Protein AF-A0A1J5ICM0-F1 (afdb_monomer)

Foldseek 3Di:
DVVQLVQQLVQVCLQCCVVDPPDDSDSVQWAKDDFPPPVVCVPDQPVPDWTWTWTHGPVAIKTKIWRDDPVDIHMHIDRPPPDQSVQKDKDKDFADDDPDDDPCPLVVVLLQVVLVVVCVVVVHHSVQWDWDAPPPPPGAIFIGGNNHGPQKHKDWDDDDRMTMMIIHHHD

pLDDT: mean 86.53, std 13.08, range [43.91, 96.75]

Secondary structure (DSSP, 8-state):
-HHHHHHHHHHHHHHHHHHSTT----GGG-EE---TTTTTTTSS--TT--EEEEEEETTEEEEEEEEE-SS-EEEEEES-TTSTTSS-EEEEEEPPP-SS--TTHHHHHHHHHHHHHHHHHHTS-GGGEEEEESSTTTSPEEEEETTEEEEEEEEEEEETTEEEEEEEE--

Solvent-accessible surface area (backbone atoms only — not comparable to full-atom values): 10057 Å² total; per-residue (Å²): 114,69,67,56,50,49,38,44,32,52,37,42,44,59,55,47,42,70,78,36,80,86,58,75,91,50,73,86,51,39,44,54,50,84,42,73,68,63,85,62,59,80,79,48,63,49,91,87,50,68,40,54,38,41,24,44,37,95,91,47,58,23,39,34,38,37,38,58,52,98,88,50,75,47,51,52,63,32,71,51,82,89,54,61,58,77,65,48,46,69,53,76,45,76,58,79,90,66,99,61,95,58,91,61,48,68,60,51,52,46,52,55,53,51,34,52,51,48,13,64,76,68,74,49,56,46,88,44,51,42,81,48,46,85,54,59,97,78,33,67,53,42,40,24,46,80,90,37,78,59,53,40,50,55,47,80,50,70,59,93,62,36,32,35,41,38,35,34,75,58,130

Nearest PDB structures (foldseek):
  2cg5-assembly1_A  TM=6.468E-01  e=1.382E-01  Homo sapiens
  2byd-assembly1_A  TM=6.191E-01  e=1.557E-01  Homo sapiens
  5wtq-assembly2_D  TM=4.162E-01  e=4.950E+00  Homo sapiens
  2gfg-assembly3_C  TM=2.088E-01  e=1.050E+00  Halalkalibacterium halodurans
  7shu-assembly1_B-2  TM=2.038E-01  e=9.892E-01  Homo sapiens

Mean predicted aligned error: 6.08 Å

Structure (mmCIF, N/CA/C/O backbone):
data_AF-A0A1J5ICM0-F1
#
_e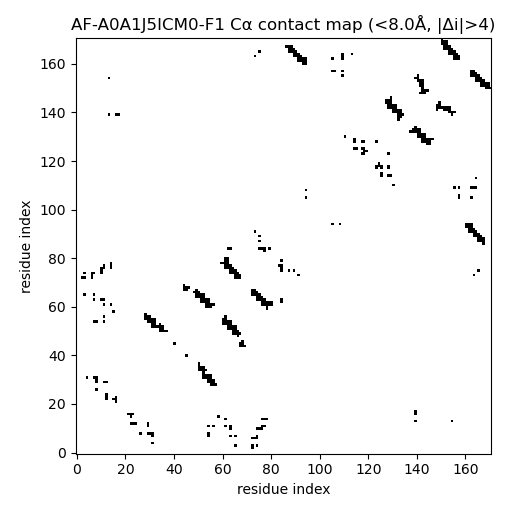ntry.id   AF-A0A1J5ICM0-F1
#
loop_
_atom_site.group_PDB
_atom_site.id
_atom_site.type_symbol
_atom_site.label_atom_id
_atom_site.label_alt_id
_atom_site.label_comp_id
_atom_site.label_asym_id
_atom_site.label_entity_id
_atom_site.label_seq_id
_atom_site.pdbx_PDB_ins_code
_atom_site.Cartn_x
_atom_site.Cartn_y
_atom_site.Cartn_z
_atom_site.occupancy
_atom_site.B_iso_or_equiv
_atom_site.auth_seq_id
_atom_site.auth_comp_id
_atom_site.auth_asym_id
_atom_site.auth_atom_id
_atom_site.pdbx_PDB_model_num
ATOM 1 N N . MET A 1 1 ? 14.063 -1.068 -14.778 1.00 68.38 1 MET A N 1
ATOM 2 C CA . MET A 1 1 ? 14.787 -1.945 -13.824 1.00 68.38 1 MET A CA 1
ATOM 3 C C . MET A 1 1 ? 14.906 -1.315 -12.435 1.00 68.38 1 MET A C 1
ATOM 5 O O . MET A 1 1 ? 14.391 -1.889 -11.488 1.00 68.38 1 MET A O 1
ATOM 9 N N . LEU A 1 2 ? 15.521 -0.132 -12.298 1.00 86.31 2 LEU A N 1
ATOM 10 C CA . LEU A 1 2 ? 15.701 0.546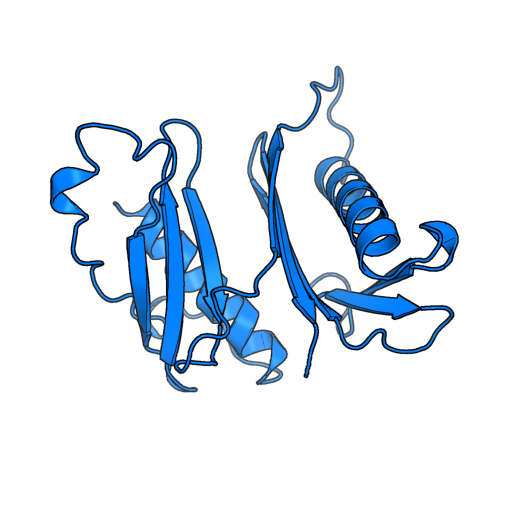 -11.001 1.00 86.31 2 LEU A CA 1
ATOM 11 C C . LEU A 1 2 ? 14.380 0.803 -10.251 1.00 86.31 2 LEU A C 1
ATOM 13 O O . LEU A 1 2 ? 14.267 0.461 -9.080 1.00 86.31 2 LEU A O 1
ATOM 17 N N . TRP A 1 3 ? 13.368 1.325 -10.947 1.00 88.38 3 TRP A N 1
ATOM 18 C CA . TRP A 1 3 ? 12.065 1.659 -10.363 1.00 88.38 3 TRP A CA 1
ATOM 19 C C . TRP A 1 3 ? 11.305 0.462 -9.783 1.00 88.38 3 TRP A C 1
ATOM 21 O O . TRP A 1 3 ? 10.643 0.597 -8.763 1.00 88.38 3 TRP A O 1
ATOM 31 N N . ALA A 1 4 ? 11.448 -0.729 -10.370 1.00 89.31 4 ALA A N 1
ATOM 32 C CA . ALA A 1 4 ? 10.819 -1.929 -9.823 1.00 89.31 4 ALA A CA 1
ATOM 33 C C . ALA A 1 4 ? 11.520 -2.387 -8.537 1.00 89.31 4 ALA A C 1
ATOM 35 O O . ALA A 1 4 ? 10.865 -2.697 -7.549 1.00 89.31 4 ALA A O 1
ATOM 36 N N . LEU A 1 5 ? 12.856 -2.340 -8.495 1.00 92.38 5 LEU A N 1
ATOM 37 C CA . LEU A 1 5 ? 13.594 -2.595 -7.254 1.00 92.38 5 LEU A CA 1
ATOM 38 C C . LEU A 1 5 ? 13.226 -1.576 -6.169 1.00 92.38 5 LEU A C 1
ATOM 40 O O . LEU A 1 5 ? 13.093 -1.949 -5.008 1.00 92.38 5 LEU A O 1
ATOM 44 N N . TRP A 1 6 ? 13.039 -0.308 -6.537 1.00 94.50 6 TRP A N 1
ATOM 45 C CA . TRP A 1 6 ? 12.581 0.722 -5.608 1.00 94.50 6 TRP A CA 1
ATOM 46 C C . TRP A 1 6 ? 11.177 0.425 -5.069 1.00 94.50 6 TRP A C 1
ATOM 48 O O . TRP A 1 6 ? 10.999 0.359 -3.854 1.00 94.50 6 TRP A O 1
ATOM 58 N N . ALA A 1 7 ? 10.219 0.123 -5.950 1.00 94.69 7 ALA A N 1
ATOM 59 C CA . ALA A 1 7 ? 8.862 -0.252 -5.561 1.00 94.69 7 ALA A CA 1
ATOM 60 C C . ALA A 1 7 ? 8.854 -1.464 -4.612 1.00 94.69 7 ALA A C 1
ATOM 62 O O . ALA A 1 7 ? 8.196 -1.432 -3.578 1.00 94.69 7 ALA A O 1
ATOM 63 N N . GLY A 1 8 ? 9.660 -2.496 -4.889 1.00 95.75 8 GLY A N 1
ATOM 64 C CA . GLY A 1 8 ? 9.778 -3.671 -4.017 1.00 95.75 8 GLY A CA 1
ATOM 65 C C . GLY A 1 8 ? 10.331 -3.350 -2.622 1.00 95.75 8 GLY A C 1
ATOM 66 O O . GLY A 1 8 ? 9.881 -3.933 -1.630 1.00 95.75 8 GLY A O 1
ATOM 67 N N . LYS A 1 9 ? 11.273 -2.400 -2.522 1.00 96.62 9 LYS A N 1
ATOM 68 C CA . LYS A 1 9 ? 11.799 -1.906 -1.237 1.00 96.62 9 LYS A CA 1
ATOM 69 C C . LYS A 1 9 ? 10.739 -1.131 -0.463 1.00 96.62 9 LYS A C 1
ATOM 71 O O . LYS A 1 9 ? 10.558 -1.388 0.723 1.00 96.62 9 LYS A O 1
ATOM 76 N N . GLU A 1 10 ? 10.043 -0.202 -1.115 1.00 95.81 10 GLU A N 1
ATOM 77 C CA . GLU A 1 10 ? 9.000 0.604 -0.472 1.00 95.81 10 GLU A CA 1
ATOM 78 C C . GLU A 1 10 ? 7.816 -0.245 -0.006 1.00 95.81 10 GLU A C 1
ATOM 80 O O . GLU A 1 10 ? 7.324 -0.051 1.107 1.00 95.81 10 GLU A O 1
ATOM 85 N N . THR A 1 11 ? 7.383 -1.214 -0.816 1.00 96.25 11 THR A N 1
ATOM 86 C CA . THR A 1 11 ? 6.332 -2.167 -0.442 1.00 96.25 11 THR A CA 1
ATOM 87 C C . THR A 1 11 ? 6.732 -2.942 0.809 1.00 96.25 11 THR A C 1
ATOM 89 O O . THR A 1 11 ? 5.968 -2.980 1.773 1.00 96.25 11 THR A O 1
ATOM 92 N N . ALA A 1 12 ? 7.946 -3.502 0.837 1.00 96.31 12 ALA A N 1
ATOM 93 C CA . ALA A 1 12 ? 8.438 -4.226 2.003 1.00 96.31 12 ALA A CA 1
ATOM 94 C C . ALA A 1 12 ? 8.555 -3.325 3.238 1.00 96.31 12 ALA A C 1
ATOM 96 O O . ALA A 1 12 ? 8.116 -3.711 4.315 1.00 96.31 12 ALA A O 1
ATOM 97 N N . TYR A 1 13 ? 9.065 -2.104 3.084 1.00 95.50 13 TYR A N 1
ATOM 98 C CA . TYR A 1 13 ? 9.132 -1.135 4.173 1.00 95.50 13 TYR A CA 1
ATOM 99 C C . TYR A 1 13 ? 7.762 -0.816 4.768 1.00 95.50 13 TYR A C 1
ATOM 101 O O . TYR A 1 13 ? 7.606 -0.863 5.984 1.00 95.50 13 TYR A O 1
ATOM 109 N N . LYS A 1 14 ? 6.757 -0.528 3.933 1.00 93.19 14 LYS A N 1
ATOM 110 C CA . LYS A 1 14 ? 5.398 -0.221 4.404 1.00 93.19 14 LYS A CA 1
ATOM 111 C C . LYS A 1 14 ? 4.790 -1.372 5.199 1.00 93.19 14 LYS A C 1
ATOM 113 O O . LYS A 1 14 ? 4.093 -1.121 6.176 1.00 93.19 14 LYS A O 1
ATOM 118 N N . ILE A 1 15 ? 5.062 -2.609 4.793 1.00 93.94 15 ILE A N 1
ATOM 119 C CA . ILE A 1 15 ? 4.602 -3.811 5.494 1.00 93.94 15 ILE A CA 1
ATOM 120 C C . ILE A 1 15 ? 5.340 -3.964 6.828 1.00 93.94 15 ILE A C 1
ATOM 122 O O . ILE A 1 15 ? 4.702 -4.020 7.875 1.00 93.94 15 ILE A O 1
ATOM 126 N N . ILE A 1 16 ? 6.676 -3.919 6.819 1.00 93.88 16 ILE A N 1
ATOM 127 C CA . ILE A 1 16 ? 7.485 -4.033 8.039 1.00 93.88 16 ILE A CA 1
ATOM 128 C C . ILE A 1 16 ? 7.157 -2.920 9.039 1.00 93.88 16 ILE A C 1
ATOM 130 O O . ILE A 1 16 ? 7.019 -3.198 10.225 1.00 93.88 16 ILE A O 1
ATOM 134 N N . ARG A 1 17 ? 6.980 -1.670 8.594 1.00 90.44 17 ARG A N 1
ATOM 135 C CA . ARG A 1 17 ? 6.709 -0.525 9.480 1.00 90.44 17 ARG A CA 1
ATOM 136 C C . ARG A 1 17 ? 5.373 -0.629 10.219 1.00 90.44 17 ARG A C 1
ATOM 138 O O . ARG A 1 17 ? 5.219 0.008 11.260 1.00 90.44 17 ARG A O 1
ATOM 145 N N . LYS A 1 18 ? 4.422 -1.408 9.693 1.00 89.12 18 LYS A N 1
ATOM 146 C CA . LYS A 1 18 ? 3.149 -1.708 10.364 1.00 89.12 18 LYS A CA 1
ATOM 147 C C . LYS A 1 18 ? 3.294 -2.778 11.438 1.00 89.12 18 LYS A C 1
ATOM 149 O O . LYS A 1 18 ? 2.635 -2.679 12.465 1.00 89.12 18 LYS A O 1
ATOM 154 N N . SER A 1 19 ? 4.147 -3.776 11.213 1.00 86.31 19 SER A N 1
ATOM 155 C CA . SER A 1 19 ? 4.387 -4.863 12.170 1.00 86.31 19 SER A CA 1
ATOM 156 C C . SER A 1 19 ? 5.412 -4.491 13.243 1.00 86.31 19 SER A C 1
ATOM 158 O O . SER A 1 19 ? 5.310 -4.944 14.378 1.00 86.31 19 SER A O 1
ATOM 160 N N . ILE A 1 20 ? 6.398 -3.667 12.890 1.00 88.19 20 ILE A N 1
ATOM 161 C CA . ILE A 1 20 ? 7.528 -3.282 13.734 1.00 88.19 20 ILE A CA 1
ATOM 162 C C . ILE A 1 20 ? 7.566 -1.756 13.836 1.00 88.19 20 ILE A C 1
ATOM 164 O O . ILE A 1 20 ? 8.016 -1.049 12.925 1.00 88.19 20 ILE A O 1
ATOM 168 N N . ALA A 1 21 ? 7.094 -1.239 14.971 1.00 83.88 21 ALA A N 1
ATOM 169 C CA . ALA A 1 21 ? 7.172 0.183 15.273 1.00 83.88 21 ALA A CA 1
ATOM 170 C C . ALA A 1 21 ? 8.637 0.661 15.242 1.00 83.88 21 ALA A C 1
ATOM 172 O O . ALA A 1 21 ? 9.539 -0.005 15.746 1.00 83.88 21 ALA A O 1
ATOM 173 N N . GLY A 1 22 ? 8.882 1.812 14.617 1.00 85.00 22 GLY A N 1
ATOM 174 C CA . GLY A 1 22 ? 10.214 2.409 14.501 1.00 85.00 22 GLY A CA 1
ATOM 175 C C . GLY A 1 22 ? 11.148 1.774 13.464 1.00 85.00 22 GLY A C 1
ATOM 176 O O . GLY A 1 22 ? 12.278 2.242 13.337 1.00 85.00 22 GLY A O 1
ATOM 177 N N . ALA A 1 23 ? 10.720 0.761 12.698 1.00 89.06 23 ALA A N 1
ATOM 178 C CA . ALA A 1 23 ? 11.560 0.197 11.640 1.00 89.06 23 ALA A CA 1
ATOM 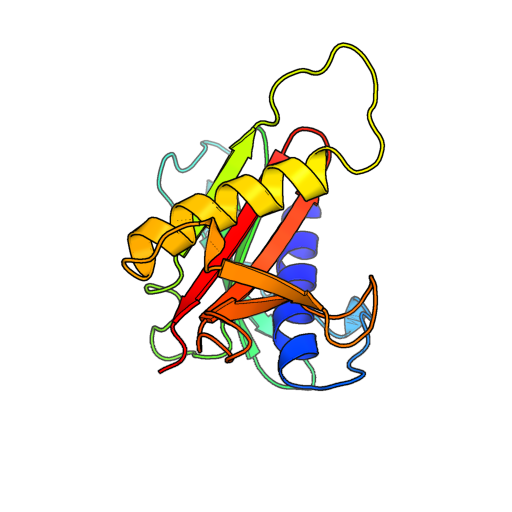179 C C . ALA A 1 23 ? 11.988 1.290 10.634 1.00 89.06 23 ALA A C 1
ATOM 181 O O . ALA A 1 23 ? 11.124 1.990 10.095 1.00 89.06 23 ALA A O 1
ATOM 182 N N . PRO A 1 24 ? 13.294 1.476 10.364 1.00 90.19 24 PRO A N 1
ATOM 183 C CA . PRO A 1 24 ? 13.756 2.537 9.481 1.00 90.19 24 PRO A CA 1
ATOM 184 C C . PRO A 1 24 ? 13.669 2.135 8.004 1.00 90.19 24 PRO A C 1
ATOM 186 O O . PRO A 1 24 ? 13.821 0.964 7.632 1.00 90.19 24 PRO A O 1
ATOM 189 N N . PHE A 1 25 ? 13.524 3.134 7.133 1.00 89.62 25 PHE A N 1
ATOM 190 C CA . PHE A 1 25 ? 13.733 2.955 5.699 1.00 89.62 25 PHE A CA 1
ATOM 191 C C . PHE A 1 25 ? 15.205 3.178 5.337 1.00 89.62 25 PHE A C 1
ATOM 193 O O . PHE A 1 25 ? 15.610 4.267 4.940 1.00 89.62 25 PHE A O 1
ATOM 200 N N . ILE A 1 26 ? 16.023 2.134 5.481 1.00 95.00 26 ILE A N 1
ATOM 201 C CA . ILE A 1 26 ? 17.409 2.113 4.992 1.00 95.00 26 ILE A CA 1
ATOM 202 C C . ILE A 1 26 ? 17.435 1.200 3.763 1.00 95.00 26 ILE A C 1
ATOM 204 O O . ILE A 1 26 ? 17.370 -0.017 3.936 1.00 95.00 26 ILE A O 1
ATOM 208 N N . PRO A 1 27 ? 17.541 1.724 2.525 1.00 92.62 27 PRO A N 1
ATOM 209 C CA . PRO A 1 27 ? 17.373 0.926 1.308 1.00 92.62 27 PRO A CA 1
ATOM 210 C C . PRO A 1 27 ? 18.238 -0.338 1.240 1.00 92.62 27 PRO A C 1
ATOM 212 O O . PRO A 1 27 ? 17.815 -1.330 0.651 1.00 92.62 27 PRO A O 1
ATOM 215 N N . LEU A 1 28 ? 19.433 -0.331 1.837 1.00 94.06 28 LEU A N 1
ATOM 216 C CA . LEU A 1 28 ? 20.335 -1.490 1.879 1.00 94.06 28 LEU A CA 1
ATOM 217 C C . LEU A 1 28 ? 19.795 -2.669 2.706 1.00 94.06 28 LEU A C 1
ATOM 219 O O . LEU A 1 28 ? 20.183 -3.808 2.447 1.00 94.06 28 LEU A O 1
ATOM 223 N N . LEU A 1 29 ? 18.889 -2.416 3.655 1.00 96.12 29 LEU A N 1
ATOM 224 C CA . LEU A 1 29 ? 18.243 -3.452 4.464 1.00 96.12 29 LEU A CA 1
ATOM 225 C C . LEU A 1 29 ? 17.126 -4.186 3.714 1.00 96.12 29 LEU A C 1
ATOM 227 O O . LEU A 1 29 ? 16.737 -5.266 4.131 1.00 96.12 29 LEU A O 1
ATOM 231 N N . TYR A 1 30 ? 16.630 -3.636 2.606 1.00 96.56 30 TYR A N 1
ATOM 232 C CA . TYR A 1 30 ? 15.534 -4.213 1.826 1.00 96.56 30 TYR A CA 1
ATOM 233 C C . TYR A 1 30 ? 16.098 -4.787 0.525 1.00 96.56 30 TYR A C 1
ATOM 235 O O . TYR A 1 30 ? 16.253 -4.080 -0.477 1.00 96.56 30 TYR A O 1
ATOM 243 N N . LYS A 1 31 ? 16.485 -6.063 0.533 1.00 96.44 31 LYS A N 1
ATOM 244 C CA . LYS A 1 31 ? 17.108 -6.722 -0.623 1.00 96.44 31 LYS A CA 1
ATOM 245 C C . LYS A 1 31 ? 16.035 -7.405 -1.459 1.00 96.44 31 LYS A C 1
ATOM 247 O O . LYS A 1 31 ? 15.536 -8.460 -1.100 1.00 96.44 31 LYS A O 1
ATOM 252 N N . VAL A 1 32 ? 15.677 -6.783 -2.576 1.00 94.50 32 VAL A N 1
ATOM 253 C CA . VAL A 1 32 ? 14.712 -7.342 -3.528 1.00 94.50 32 VAL A CA 1
ATOM 254 C C . VAL A 1 32 ? 15.427 -8.397 -4.367 1.00 94.50 32 VAL A C 1
ATOM 256 O O . VAL A 1 32 ? 16.398 -8.074 -5.061 1.00 94.50 32 VAL A O 1
ATOM 259 N N . SER A 1 33 ? 14.977 -9.649 -4.293 1.00 88.19 33 SER A N 1
ATOM 260 C CA . SER A 1 33 ? 15.442 -10.704 -5.187 1.00 88.19 33 SER A CA 1
ATOM 261 C C . SER A 1 33 ? 15.108 -10.315 -6.622 1.00 88.19 33 SER A C 1
ATOM 263 O O . SER A 1 33 ? 14.070 -9.708 -6.881 1.00 88.19 33 SER A O 1
ATOM 265 N N . ARG A 1 34 ? 16.002 -10.614 -7.570 1.00 71.56 34 ARG A N 1
ATOM 266 C CA . ARG A 1 34 ? 15.695 -10.406 -8.988 1.00 71.56 34 ARG A CA 1
ATOM 267 C C . ARG A 1 34 ? 14.530 -11.331 -9.353 1.00 71.56 34 ARG A C 1
ATOM 269 O O . ARG A 1 34 ? 14.728 -12.541 -9.304 1.00 71.56 34 ARG A O 1
ATOM 276 N N . PRO A 1 35 ? 13.358 -10.793 -9.716 1.00 64.06 35 PRO A N 1
ATOM 277 C CA . PRO A 1 35 ? 12.222 -11.602 -10.117 1.00 64.06 35 PRO A CA 1
ATOM 278 C C . PRO A 1 35 ? 12.564 -12.446 -11.343 1.00 64.06 35 PRO A C 1
ATOM 280 O O . PRO A 1 35 ? 13.087 -11.937 -12.342 1.00 64.06 35 PRO A O 1
ATOM 283 N N . GLU A 1 36 ? 12.275 -13.740 -11.268 1.00 59.53 36 GLU A N 1
ATOM 284 C CA . GLU A 1 36 ? 12.313 -14.624 -12.430 1.00 59.53 36 GLU A CA 1
ATOM 285 C C . GLU A 1 36 ? 11.274 -14.132 -13.463 1.00 59.53 36 GLU A C 1
ATOM 287 O O . GLU A 1 36 ? 10.201 -13.658 -13.096 1.00 59.53 36 GLU A O 1
ATOM 292 N N . GLY A 1 37 ? 11.616 -14.140 -14.758 1.00 58.81 37 GLY A N 1
ATOM 293 C CA . GLY A 1 37 ? 10.758 -13.605 -15.836 1.00 58.81 37 GLY A CA 1
ATOM 294 C C . GLY A 1 37 ? 11.004 -12.136 -16.236 1.00 58.81 37 GLY A C 1
ATOM 295 O O . GLY A 1 37 ? 10.525 -11.687 -17.276 1.00 58.81 37 GLY A O 1
ATOM 296 N N . TRP A 1 38 ? 11.836 -11.376 -15.508 1.00 60.50 38 TRP A N 1
ATOM 297 C CA . TRP A 1 38 ? 12.161 -9.977 -15.865 1.00 60.50 38 TRP A CA 1
ATOM 298 C C . TRP A 1 38 ? 12.878 -9.781 -17.210 1.00 60.50 38 TRP A C 1
ATOM 300 O O . TRP A 1 38 ? 12.853 -8.673 -17.745 1.00 60.50 38 TRP A O 1
ATOM 310 N N . LYS A 1 39 ? 13.516 -10.820 -17.770 1.00 53.03 39 LYS A N 1
ATOM 311 C CA . LYS A 1 39 ? 14.161 -10.738 -19.095 1.00 53.03 39 LYS A CA 1
ATOM 312 C C . LYS A 1 39 ? 13.148 -10.646 -20.246 1.00 53.03 39 LYS A C 1
ATOM 314 O O . LYS A 1 39 ? 13.498 -10.122 -21.299 1.00 53.03 39 LYS A O 1
ATOM 319 N N . GLU A 1 40 ? 11.914 -11.103 -20.041 1.00 50.69 40 GLU A N 1
ATOM 320 C CA . GLU A 1 40 ? 10.869 -11.152 -21.075 1.00 50.69 40 GLU A CA 1
ATOM 321 C C . GLU A 1 40 ? 9.955 -9.915 -21.045 1.00 50.69 40 GLU A C 1
ATOM 323 O O . GLU A 1 40 ? 9.498 -9.449 -22.088 1.00 50.69 40 GLU A O 1
ATOM 328 N N . ALA A 1 41 ? 9.798 -9.286 -19.873 1.00 50.81 41 ALA A N 1
ATOM 329 C CA . ALA A 1 41 ? 8.994 -8.072 -19.671 1.00 50.81 41 ALA A CA 1
ATOM 330 C C . ALA A 1 41 ? 9.526 -6.817 -20.400 1.00 50.81 41 ALA A C 1
ATOM 332 O O . ALA A 1 41 ? 8.864 -5.783 -20.429 1.00 50.81 41 ALA A O 1
ATOM 333 N N . GLY A 1 42 ? 10.719 -6.885 -21.003 1.00 44.88 42 GLY A N 1
ATOM 334 C CA . GLY A 1 42 ? 11.281 -5.807 -21.820 1.00 44.88 42 GLY A CA 1
ATOM 335 C C . GLY A 1 42 ? 10.661 -5.666 -23.215 1.00 44.88 42 GLY A C 1
ATOM 336 O O . GLY A 1 42 ? 11.090 -4.783 -23.953 1.00 44.88 42 GLY A O 1
ATOM 337 N N . ARG A 1 43 ? 9.713 -6.534 -23.612 1.00 45.03 43 ARG A N 1
ATOM 338 C CA . ARG A 1 43 ? 9.152 -6.539 -24.979 1.00 45.03 43 ARG A CA 1
ATOM 339 C C . ARG A 1 43 ? 7.628 -6.473 -25.083 1.00 45.03 43 ARG A C 1
ATOM 341 O O . ARG A 1 43 ? 7.134 -6.254 -26.180 1.00 45.03 43 ARG A O 1
ATOM 348 N N . SER A 1 44 ? 6.889 -6.603 -23.986 1.00 43.91 44 SER A N 1
ATOM 349 C CA . SER A 1 44 ? 5.440 -6.383 -23.970 1.00 43.91 44 SER A CA 1
ATOM 350 C C . SER A 1 44 ? 4.987 -6.119 -22.537 1.00 43.91 44 SER A C 1
ATOM 352 O O . SER A 1 44 ? 5.460 -6.821 -21.637 1.00 43.91 44 SER A O 1
ATOM 354 N N . PRO A 1 45 ? 4.062 -5.171 -22.292 1.00 47.53 45 PRO A N 1
ATOM 355 C CA . PRO A 1 45 ? 3.268 -5.201 -21.075 1.00 47.53 45 PRO A CA 1
ATOM 356 C C . PRO A 1 45 ? 2.645 -6.594 -21.001 1.00 47.53 45 PRO A C 1
ATOM 358 O O . PRO A 1 45 ? 2.032 -7.056 -21.967 1.00 47.53 45 PRO A O 1
ATOM 361 N N . LEU A 1 46 ? 2.838 -7.302 -19.893 1.00 52.66 46 LEU A N 1
ATOM 362 C CA . LEU A 1 46 ? 1.966 -8.426 -19.605 1.00 52.66 46 LEU A CA 1
ATOM 363 C C . LEU A 1 46 ? 0.613 -7.790 -19.291 1.00 52.66 46 LEU A C 1
ATOM 365 O O . LEU A 1 46 ? 0.402 -7.362 -18.161 1.00 52.66 46 LEU A O 1
ATOM 369 N N . GLU A 1 47 ? -0.269 -7.671 -20.286 1.00 45.91 47 GLU A N 1
ATOM 370 C CA . GLU A 1 47 ? -1.544 -6.948 -20.156 1.00 45.91 47 GLU A CA 1
ATOM 371 C C . GLU A 1 47 ? -2.409 -7.446 -18.986 1.00 45.91 47 GLU A C 1
ATOM 373 O O . GLU A 1 47 ? -3.281 -6.712 -18.547 1.00 45.91 47 GLU A O 1
ATOM 378 N N . ASN A 1 48 ? -2.117 -8.623 -18.410 1.00 52.41 48 ASN A N 1
ATOM 379 C CA . ASN A 1 48 ? -2.688 -9.105 -17.145 1.00 52.41 48 ASN A CA 1
ATOM 380 C C . ASN A 1 48 ? -1.707 -9.918 -16.266 1.00 52.41 48 ASN A C 1
ATOM 382 O O . ASN A 1 48 ? -2.129 -10.643 -15.364 1.00 52.41 48 ASN A O 1
ATOM 386 N N . GLY A 1 49 ? -0.398 -9.861 -16.529 1.00 70.25 49 GLY A N 1
ATOM 387 C CA . GLY A 1 49 ? 0.587 -10.682 -15.813 1.00 70.25 49 GLY A CA 1
ATOM 388 C C . GLY A 1 49 ? 1.302 -9.908 -14.713 1.00 70.25 49 GLY A C 1
ATOM 389 O O . GLY A 1 49 ? 1.648 -8.739 -14.868 1.00 70.25 49 GLY A O 1
ATOM 390 N N . HIS A 1 50 ? 1.544 -10.582 -13.594 1.00 84.75 50 HIS A N 1
ATOM 391 C CA . HIS A 1 50 ? 2.357 -10.063 -12.504 1.00 84.75 50 HIS A CA 1
ATOM 392 C C . HIS A 1 50 ? 3.682 -10.812 -12.439 1.00 84.75 50 HIS A C 1
ATOM 394 O O . HIS A 1 50 ? 3.769 -11.975 -12.826 1.00 84.75 50 HIS A O 1
ATOM 400 N N . ILE A 1 51 ? 4.705 -10.160 -11.897 1.00 88.00 51 ILE A N 1
ATOM 401 C CA . ILE A 1 51 ? 6.021 -10.771 -11.723 1.00 88.00 51 ILE A CA 1
ATOM 402 C C . ILE A 1 51 ? 6.236 -11.010 -10.227 1.00 88.00 51 ILE A C 1
ATOM 404 O O . ILE A 1 51 ? 6.294 -10.034 -9.469 1.00 88.00 51 ILE A O 1
ATOM 408 N N . PRO A 1 52 ? 6.287 -12.273 -9.767 1.00 89.06 52 PRO A N 1
ATOM 409 C CA . PRO A 1 52 ? 6.469 -12.582 -8.357 1.00 89.06 52 PRO A CA 1
ATOM 410 C C . PRO A 1 52 ? 7.905 -12.287 -7.920 1.00 89.06 52 PRO A C 1
ATOM 412 O O . PRO A 1 52 ? 8.852 -12.428 -8.689 1.00 89.06 52 PRO A O 1
ATOM 415 N N . GLY A 1 53 ? 8.082 -11.911 -6.661 1.00 90.75 53 GLY A N 1
ATOM 416 C CA . GLY A 1 53 ? 9.399 -11.687 -6.079 1.00 90.75 53 GLY A CA 1
ATOM 417 C C . GLY A 1 53 ? 9.385 -11.812 -4.565 1.00 90.75 53 GLY A C 1
ATOM 418 O O . GLY A 1 53 ? 8.343 -12.037 -3.943 1.00 90.75 53 GLY A O 1
ATOM 419 N N . ILE A 1 54 ? 10.561 -11.644 -3.969 1.00 93.81 54 ILE A N 1
ATOM 420 C CA . ILE A 1 54 ? 10.742 -11.612 -2.519 1.00 93.81 54 ILE A CA 1
ATOM 421 C C . ILE A 1 54 ? 11.637 -10.423 -2.174 1.00 93.81 54 ILE A C 1
ATOM 423 O O . ILE A 1 54 ? 12.637 -10.180 -2.844 1.00 93.81 54 ILE A O 1
ATOM 427 N N . THR A 1 55 ? 11.305 -9.701 -1.110 1.00 96.25 55 THR A N 1
ATOM 428 C CA . THR A 1 55 ? 12.221 -8.756 -0.468 1.00 96.25 55 THR A CA 1
ATOM 429 C C . THR A 1 55 ? 12.694 -9.343 0.854 1.00 96.25 55 THR A C 1
ATOM 431 O O . THR A 1 55 ? 11.895 -9.530 1.773 1.00 96.25 55 THR A O 1
ATOM 434 N N . ASP A 1 56 ? 13.991 -9.616 0.964 1.00 96.69 56 ASP A N 1
ATOM 435 C CA . ASP A 1 56 ? 14.625 -9.985 2.226 1.00 96.69 56 ASP A CA 1
ATOM 436 C C . ASP A 1 56 ? 14.842 -8.730 3.082 1.00 96.69 56 ASP A C 1
ATOM 438 O O . ASP A 1 56 ? 15.371 -7.719 2.605 1.00 96.69 56 ASP A O 1
ATOM 442 N N . THR A 1 57 ? 14.442 -8.803 4.352 1.00 96.31 57 THR A N 1
ATOM 443 C CA . THR A 1 57 ? 14.647 -7.749 5.354 1.00 96.31 57 THR A CA 1
ATOM 444 C C . THR A 1 57 ? 15.189 -8.350 6.657 1.00 96.31 57 THR A C 1
ATOM 446 O O . THR A 1 57 ? 15.010 -9.549 6.888 1.00 96.31 57 THR A O 1
ATOM 449 N N . PRO A 1 58 ? 15.797 -7.552 7.555 1.00 95.81 58 PRO A N 1
ATOM 450 C CA . PRO A 1 58 ? 16.179 -8.014 8.893 1.00 95.81 58 PRO A CA 1
ATOM 451 C C . PRO A 1 58 ? 15.019 -8.558 9.739 1.00 95.81 58 PRO A C 1
ATOM 453 O O . PRO A 1 58 ? 15.258 -9.288 10.694 1.00 95.81 58 PRO A O 1
ATOM 456 N N . TRP A 1 59 ? 13.774 -8.215 9.396 1.00 95.19 59 TRP A N 1
ATOM 457 C CA . TRP A 1 59 ? 12.567 -8.580 10.146 1.00 95.19 59 TRP A CA 1
ATOM 458 C C . TRP A 1 59 ? 11.761 -9.701 9.484 1.00 95.19 59 TRP A C 1
ATOM 460 O O . TRP A 1 59 ? 10.634 -9.980 9.882 1.00 95.19 59 TRP A O 1
ATOM 470 N N . GLY A 1 60 ? 12.329 -10.342 8.462 1.00 94.12 60 GLY A N 1
ATOM 471 C CA . GLY A 1 60 ? 11.690 -11.422 7.722 1.00 94.12 60 GLY A CA 1
ATOM 472 C C . GLY A 1 60 ? 11.558 -11.128 6.234 1.00 94.12 60 GLY A C 1
ATOM 473 O O . GLY A 1 60 ? 11.984 -10.086 5.724 1.00 94.12 60 GLY A O 1
ATOM 474 N N . LYS A 1 61 ? 10.980 -12.095 5.525 1.00 95.25 61 LYS A N 1
ATOM 475 C CA . LYS A 1 61 ? 10.785 -12.042 4.077 1.00 95.25 61 LYS A CA 1
ATOM 476 C C . LYS A 1 61 ? 9.415 -11.470 3.749 1.00 95.25 61 LYS A C 1
ATOM 478 O O . LYS A 1 61 ? 8.421 -11.854 4.356 1.00 95.25 61 LYS A O 1
ATOM 483 N N . VA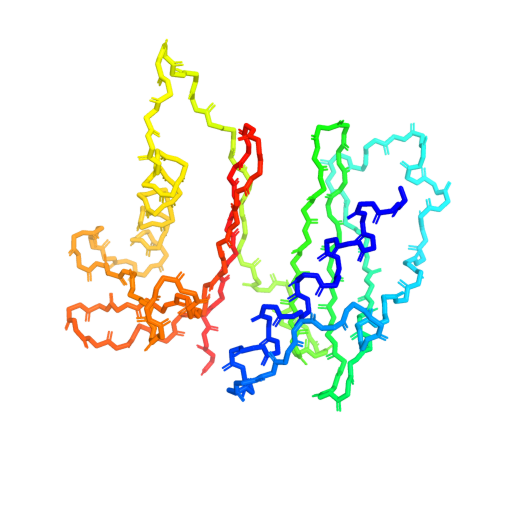L A 1 62 ? 9.371 -10.603 2.747 1.00 95.56 62 VAL A N 1
ATOM 484 C CA . VAL A 1 62 ? 8.126 -10.075 2.186 1.00 95.56 62 VAL A CA 1
ATOM 485 C C . VAL A 1 62 ? 7.949 -10.656 0.791 1.00 95.56 62 VAL A C 1
ATOM 487 O O . VAL A 1 62 ? 8.768 -10.407 -0.092 1.00 95.56 62 VAL A O 1
ATOM 490 N N . LYS A 1 63 ? 6.877 -11.419 0.580 1.00 93.94 63 LYS A N 1
ATOM 491 C CA . LYS A 1 63 ? 6.457 -11.855 -0.756 1.00 93.94 63 LYS A CA 1
ATOM 492 C C . LYS A 1 63 ? 5.866 -10.653 -1.482 1.00 93.94 63 LYS A C 1
ATOM 494 O O . LYS A 1 63 ? 5.050 -9.942 -0.902 1.00 93.94 63 LYS A O 1
ATOM 499 N N . ILE A 1 64 ? 6.263 -10.424 -2.729 1.00 94.00 64 ILE A N 1
ATOM 500 C CA . ILE A 1 64 ? 5.815 -9.273 -3.521 1.00 94.00 64 ILE A CA 1
ATOM 501 C C . ILE A 1 64 ? 5.351 -9.684 -4.919 1.00 94.00 64 ILE A C 1
ATOM 503 O O . ILE A 1 64 ? 5.738 -10.732 -5.439 1.00 94.00 64 ILE A O 1
ATOM 507 N N . ARG A 1 65 ? 4.532 -8.832 -5.536 1.00 92.50 65 ARG A N 1
ATOM 508 C CA . ARG A 1 65 ? 4.114 -8.930 -6.937 1.00 92.50 65 ARG A CA 1
ATOM 509 C C . ARG A 1 65 ? 4.248 -7.582 -7.615 1.00 92.50 65 ARG A C 1
ATOM 511 O O . ARG A 1 65 ? 3.688 -6.596 -7.139 1.00 92.50 65 ARG A O 1
ATOM 518 N N . PHE A 1 66 ? 4.952 -7.573 -8.740 1.00 91.50 66 PHE A N 1
ATOM 519 C CA . PHE A 1 66 ? 5.096 -6.405 -9.597 1.00 91.50 66 PHE A CA 1
ATOM 520 C C . PHE A 1 66 ? 4.066 -6.416 -10.719 1.00 91.50 66 PHE A C 1
ATOM 522 O O . PHE A 1 66 ? 3.927 -7.417 -11.420 1.00 91.50 66 PHE A O 1
ATOM 529 N N . PHE A 1 67 ? 3.438 -5.268 -10.939 1.00 89.94 67 PHE A N 1
ATOM 530 C CA . PHE A 1 67 ? 2.622 -4.956 -12.106 1.00 89.94 67 PHE A CA 1
ATOM 531 C C . PHE A 1 67 ? 3.330 -3.834 -12.857 1.00 89.94 67 PHE A C 1
ATOM 533 O O . PHE A 1 67 ? 3.513 -2.743 -12.313 1.00 89.94 67 PHE A O 1
ATOM 540 N N . ILE A 1 68 ? 3.804 -4.124 -14.066 1.00 86.69 68 ILE A N 1
ATOM 541 C CA . ILE A 1 68 ? 4.660 -3.222 -14.841 1.00 86.69 68 ILE A CA 1
ATOM 542 C C . ILE A 1 68 ? 3.951 -2.900 -16.151 1.00 86.69 68 ILE A C 1
ATOM 544 O O . ILE A 1 68 ? 3.674 -3.799 -16.942 1.00 86.69 68 ILE A O 1
ATOM 548 N N . THR A 1 69 ? 3.690 -1.617 -16.381 1.00 86.00 69 THR A N 1
ATOM 549 C CA . THR A 1 69 ? 3.135 -1.095 -17.633 1.00 86.00 69 THR A CA 1
ATOM 550 C C . THR A 1 69 ? 4.123 -0.113 -18.269 1.00 86.00 69 THR A C 1
ATOM 552 O O . THR A 1 69 ? 5.199 0.149 -17.724 1.00 86.00 69 THR A O 1
ATOM 555 N N . CYS A 1 70 ? 3.782 0.437 -19.437 1.00 84.88 70 CYS A N 1
ATOM 556 C CA . CYS A 1 70 ? 4.539 1.548 -20.025 1.00 84.88 70 CYS A CA 1
ATOM 557 C C . CYS A 1 70 ? 4.412 2.853 -19.217 1.00 84.88 70 CYS A C 1
ATOM 559 O O . CYS A 1 70 ? 5.260 3.733 -19.347 1.00 84.88 70 CYS A O 1
ATOM 561 N N . ASP A 1 71 ? 3.374 2.966 -18.388 1.00 88.12 71 ASP A N 1
ATOM 562 C CA . ASP A 1 71 ? 2.994 4.181 -17.672 1.00 88.12 71 ASP A CA 1
ATOM 563 C C . ASP A 1 71 ? 3.423 4.175 -16.197 1.00 88.12 71 ASP A C 1
ATOM 565 O O . ASP A 1 71 ? 3.729 5.229 -15.641 1.00 88.12 71 ASP A O 1
ATOM 569 N N . TYR A 1 72 ? 3.412 3.010 -15.541 1.00 90.38 72 TYR A N 1
ATOM 570 C CA . TYR A 1 72 ? 3.674 2.899 -14.108 1.00 90.38 72 TYR A CA 1
ATOM 571 C C . TYR A 1 72 ? 4.218 1.527 -13.695 1.00 90.38 72 TYR A C 1
ATOM 573 O O . TYR A 1 72 ? 4.101 0.523 -14.400 1.00 90.38 72 TYR A O 1
ATOM 581 N N . ILE A 1 73 ? 4.781 1.486 -12.485 1.00 91.38 73 ILE A N 1
ATOM 582 C CA . ILE A 1 73 ? 5.093 0.250 -11.766 1.00 91.38 73 ILE A CA 1
ATOM 583 C C . ILE A 1 73 ? 4.324 0.263 -10.451 1.00 91.38 73 ILE A C 1
ATOM 585 O O . ILE A 1 73 ? 4.472 1.183 -9.651 1.00 91.38 73 ILE A O 1
ATOM 589 N N . HIS A 1 74 ? 3.530 -0.776 -10.217 1.00 93.88 74 HIS A N 1
ATOM 590 C CA . HIS A 1 74 ? 2.864 -1.009 -8.943 1.00 93.88 74 HIS A CA 1
ATOM 591 C C . HIS A 1 74 ? 3.402 -2.283 -8.293 1.00 93.88 74 HIS A C 1
ATOM 593 O O . HIS A 1 74 ? 3.722 -3.255 -8.977 1.00 93.88 74 HIS A O 1
ATOM 599 N N . CYS A 1 75 ? 3.527 -2.276 -6.967 1.00 95.19 75 CYS A N 1
ATOM 600 C CA . CYS A 1 75 ? 4.037 -3.412 -6.213 1.00 95.19 75 CYS A CA 1
ATOM 601 C C . CYS A 1 75 ? 3.199 -3.633 -4.952 1.00 95.19 75 CYS A C 1
ATOM 603 O O . CYS A 1 75 ? 3.137 -2.766 -4.076 1.00 95.19 75 CYS A O 1
ATOM 605 N N . ILE A 1 76 ? 2.592 -4.813 -4.846 1.00 95.62 76 ILE A N 1
ATOM 606 C CA . ILE A 1 76 ? 1.900 -5.276 -3.634 1.00 95.62 76 ILE A CA 1
ATOM 607 C C . ILE A 1 76 ? 2.753 -6.321 -2.925 1.00 95.62 76 ILE A C 1
ATOM 609 O O . ILE A 1 76 ? 3.627 -6.934 -3.541 1.00 95.62 76 ILE A O 1
ATOM 613 N N . GLY A 1 77 ? 2.500 -6.545 -1.640 1.00 94.62 77 GLY A N 1
ATOM 614 C CA . GLY A 1 77 ? 3.210 -7.573 -0.899 1.00 94.62 77 GLY A CA 1
ATOM 615 C C . GLY A 1 77 ? 2.526 -7.982 0.391 1.00 94.62 77 GLY A C 1
ATOM 616 O O . GLY A 1 77 ? 1.569 -7.350 0.829 1.00 94.62 77 GLY A O 1
ATOM 617 N N . THR A 1 78 ? 3.052 -9.042 0.993 1.00 93.44 78 THR A N 1
ATOM 618 C CA . THR A 1 78 ? 2.600 -9.594 2.272 1.00 93.44 78 THR A CA 1
ATOM 619 C C . THR A 1 78 ? 3.749 -10.321 2.976 1.00 93.44 78 THR A C 1
ATOM 621 O O . THR A 1 78 ? 4.697 -10.776 2.328 1.00 93.44 78 THR A O 1
ATOM 624 N N . MET A 1 79 ? 3.666 -10.443 4.301 1.00 91.25 79 MET A N 1
ATOM 625 C CA . MET A 1 79 ? 4.529 -11.349 5.074 1.00 91.25 79 MET A CA 1
ATOM 626 C C . MET A 1 79 ? 3.989 -12.786 5.110 1.00 91.25 79 MET A C 1
ATOM 628 O O . MET A 1 79 ? 4.726 -13.693 5.486 1.00 91.25 79 MET A O 1
ATOM 632 N N . ASP A 1 80 ? 2.739 -13.020 4.692 1.00 87.69 80 ASP A N 1
ATOM 633 C CA . ASP A 1 80 ? 2.195 -14.371 4.555 1.00 87.69 80 ASP A CA 1
ATOM 634 C C . ASP A 1 80 ? 2.730 -15.053 3.287 1.00 87.69 80 ASP A C 1
ATOM 636 O O . ASP A 1 80 ? 2.313 -14.785 2.155 1.00 87.69 80 ASP A O 1
ATOM 640 N N . LEU A 1 81 ? 3.670 -15.974 3.484 1.00 78.75 81 LEU A N 1
ATOM 641 C CA . LEU A 1 81 ? 4.303 -16.707 2.393 1.00 78.75 81 LEU A CA 1
ATOM 642 C C . LEU A 1 81 ? 3.397 -17.804 1.802 1.00 78.75 81 LEU A C 1
ATOM 644 O O . LEU A 1 81 ? 3.649 -18.232 0.672 1.00 78.75 81 LEU A O 1
ATOM 648 N N . SER A 1 82 ? 2.345 -18.223 2.518 1.00 78.00 82 SER A N 1
ATOM 649 C CA . SER A 1 82 ? 1.518 -19.393 2.185 1.00 78.00 82 SER A CA 1
ATOM 650 C C . SER A 1 82 ? 0.462 -19.148 1.102 1.00 78.00 82 SER A C 1
ATOM 652 O O . SER A 1 82 ? 0.009 -20.102 0.476 1.00 78.00 82 SER A O 1
ATOM 654 N N . GLY A 1 83 ? 0.115 -17.890 0.809 1.00 72.94 83 GLY A N 1
ATOM 655 C CA . GLY A 1 83 ? -0.884 -17.584 -0.224 1.00 72.94 83 GLY A CA 1
ATOM 656 C C . GLY A 1 83 ? -1.595 -16.242 -0.081 1.00 72.94 83 GLY A C 1
ATOM 657 O O . GLY A 1 83 ? -2.180 -15.777 -1.052 1.00 72.94 83 GLY A O 1
ATOM 658 N N . GLY A 1 84 ? -1.486 -15.557 1.061 1.00 79.00 84 GLY A N 1
ATOM 659 C CA . GLY A 1 84 ? -2.233 -14.326 1.350 1.00 79.00 84 GLY A CA 1
ATOM 660 C C . GLY A 1 84 ? -1.999 -13.136 0.415 1.00 79.00 84 GLY A C 1
ATOM 661 O O . GLY A 1 84 ? -2.637 -12.107 0.573 1.00 79.00 84 GLY A O 1
ATOM 662 N N . ILE A 1 85 ? -1.111 -13.238 -0.576 1.00 88.19 85 ILE A N 1
ATOM 663 C CA . ILE A 1 85 ? -0.967 -12.215 -1.617 1.00 88.19 85 ILE A CA 1
ATOM 664 C C . ILE A 1 85 ? -2.096 -12.266 -2.662 1.00 88.19 85 ILE A C 1
ATOM 666 O O . ILE A 1 85 ? -2.331 -11.274 -3.346 1.00 88.19 85 ILE A O 1
ATOM 670 N N . ASP A 1 86 ? -2.783 -13.405 -2.798 1.00 88.31 86 ASP A N 1
ATOM 671 C CA . ASP A 1 86 ? -3.911 -13.591 -3.723 1.00 88.31 86 ASP A CA 1
ATOM 672 C C . ASP A 1 86 ? -5.208 -12.945 -3.226 1.00 88.31 86 ASP A C 1
ATOM 674 O O . ASP A 1 86 ? -6.053 -12.566 -4.030 1.00 88.31 86 ASP A O 1
ATOM 678 N N . SER A 1 87 ? -5.348 -12.766 -1.913 1.00 89.19 87 SER A N 1
ATOM 679 C CA . SER A 1 87 ? -6.491 -12.093 -1.288 1.00 89.19 87 SER A CA 1
ATOM 680 C C . SER A 1 87 ? -6.314 -10.577 -1.163 1.00 89.19 87 SER A C 1
ATOM 682 O O . SER A 1 87 ? -7.228 -9.889 -0.708 1.00 89.19 87 SER A O 1
ATOM 684 N N . VAL A 1 88 ? -5.158 -10.035 -1.567 1.00 92.50 88 VAL A N 1
ATOM 685 C CA . VAL A 1 88 ? -4.919 -8.588 -1.567 1.00 92.50 88 VAL A CA 1
ATOM 686 C C . VAL A 1 88 ? -5.718 -7.946 -2.696 1.00 92.50 88 VAL A C 1
ATOM 688 O O . VAL A 1 88 ? -5.430 -8.145 -3.877 1.00 92.50 88 VAL A O 1
ATOM 691 N N . VAL A 1 89 ? -6.676 -7.104 -2.325 1.00 94.38 89 VAL A N 1
ATOM 692 C CA . VAL A 1 89 ? -7.395 -6.241 -3.260 1.00 94.38 89 VAL A CA 1
ATOM 693 C C . VAL A 1 89 ? -6.558 -4.992 -3.492 1.00 94.38 89 VAL A C 1
ATOM 695 O O . VAL A 1 89 ? -6.093 -4.361 -2.546 1.00 94.38 89 VAL A O 1
ATOM 698 N N . TRP A 1 90 ? -6.355 -4.602 -4.745 1.00 95.44 90 TRP A N 1
ATOM 699 C CA . TRP A 1 90 ? -5.559 -3.425 -5.081 1.00 95.44 90 TRP A CA 1
ATOM 700 C C . TRP A 1 90 ? -6.120 -2.709 -6.301 1.00 95.44 90 TRP A C 1
ATOM 702 O O . TRP A 1 90 ? -6.885 -3.276 -7.082 1.00 95.44 90 TRP A O 1
ATOM 712 N N . LYS A 1 91 ? -5.750 -1.437 -6.447 1.00 95.25 91 LYS A N 1
ATOM 713 C CA . LYS A 1 91 ? -6.118 -0.627 -7.606 1.00 95.25 91 LYS A CA 1
ATOM 714 C C . LYS A 1 91 ? -5.093 0.472 -7.842 1.00 95.25 91 LYS A C 1
ATOM 716 O O . LYS A 1 91 ? -4.552 1.037 -6.891 1.00 95.25 91 LYS A O 1
ATOM 721 N N . VAL A 1 92 ? -4.883 0.792 -9.115 1.00 95.06 92 VAL A N 1
ATOM 722 C CA . VAL A 1 92 ? -4.180 1.992 -9.576 1.00 95.06 92 VAL A CA 1
ATOM 723 C C . VAL A 1 92 ? -5.181 2.834 -10.359 1.00 95.06 92 VAL A C 1
ATOM 725 O O . VAL A 1 92 ? -5.857 2.316 -11.243 1.00 95.06 92 VAL A O 1
ATOM 728 N N . ASP A 1 93 ? -5.281 4.116 -10.028 1.00 94.00 93 ASP A N 1
ATOM 729 C CA . ASP A 1 93 ? -6.161 5.079 -10.682 1.00 94.00 93 ASP A CA 1
ATOM 730 C C . ASP A 1 93 ? -5.355 6.265 -11.218 1.00 94.00 93 ASP A C 1
ATOM 732 O O . ASP A 1 93 ? -4.433 6.769 -10.566 1.00 94.00 93 ASP A O 1
ATOM 736 N N . LEU A 1 94 ? -5.741 6.738 -12.404 1.00 93.38 94 LEU A N 1
ATOM 737 C CA . LEU A 1 94 ? -5.258 7.997 -12.956 1.00 93.38 94 LEU A CA 1
ATOM 738 C C . LEU A 1 94 ? -5.994 9.160 -12.284 1.00 93.38 94 LEU A C 1
ATOM 740 O O . LEU A 1 94 ? -7.223 9.165 -12.201 1.00 93.38 94 LEU A O 1
ATOM 744 N N . LEU A 1 95 ? -5.249 10.168 -11.841 1.00 91.94 95 LEU A N 1
ATOM 745 C CA . LEU A 1 95 ? -5.833 11.392 -11.314 1.00 91.94 95 LEU A CA 1
ATOM 746 C C . LEU A 1 95 ? -6.559 12.157 -12.426 1.00 91.94 95 LEU A C 1
ATOM 748 O O . LEU A 1 95 ? -5.972 12.399 -13.486 1.00 91.94 95 LEU A O 1
ATOM 752 N N . PRO A 1 96 ? -7.804 12.606 -12.187 1.00 89.88 96 PRO A N 1
ATOM 753 C CA . PRO A 1 96 ? -8.471 13.519 -13.099 1.00 89.88 96 PRO A CA 1
ATOM 754 C C . PRO A 1 96 ? -7.646 14.803 -13.269 1.00 89.88 96 PRO A C 1
ATOM 756 O O . PRO A 1 96 ? -7.118 15.315 -12.274 1.00 89.88 96 PRO A O 1
ATOM 759 N N . PRO A 1 97 ? -7.543 15.351 -14.493 1.00 84.06 97 PRO A N 1
ATOM 760 C CA . PRO A 1 97 ? -6.779 16.564 -14.739 1.00 84.06 97 PRO A CA 1
ATOM 761 C C . PRO A 1 97 ? -7.388 17.744 -13.976 1.00 84.06 97 PRO A C 1
ATOM 763 O O . PRO A 1 97 ? -8.582 18.025 -14.087 1.00 84.06 97 PRO A O 1
ATOM 766 N N . VAL A 1 98 ? -6.553 18.470 -13.231 1.00 82.75 98 VAL A N 1
ATOM 767 C CA . VAL A 1 98 ? -6.965 19.659 -12.475 1.00 82.75 98 VAL A CA 1
ATOM 768 C C . VAL A 1 98 ? -6.331 20.895 -13.101 1.00 82.75 98 VAL A C 1
ATOM 770 O O . VAL A 1 98 ? -5.135 20.920 -13.376 1.00 82.75 98 VAL A O 1
ATOM 773 N N . ARG A 1 99 ? -7.125 21.951 -13.321 1.00 69.62 99 ARG A N 1
ATOM 774 C CA . ARG A 1 99 ? -6.650 23.199 -13.954 1.00 69.62 99 ARG A CA 1
ATOM 775 C C . ARG A 1 99 ? -5.658 23.992 -13.093 1.00 69.62 99 ARG A C 1
ATOM 777 O O . ARG A 1 99 ? -4.961 24.854 -13.617 1.00 69.62 99 ARG A O 1
ATOM 784 N N . LYS A 1 100 ? -5.631 23.748 -11.780 1.00 73.88 100 LYS A N 1
ATOM 785 C CA . LYS A 1 100 ? -4.722 24.377 -10.813 1.00 73.88 100 LYS A CA 1
ATOM 786 C C . LYS A 1 100 ? -4.224 23.319 -9.838 1.00 73.88 100 LYS A C 1
ATOM 788 O O . LYS A 1 100 ? -5.002 22.458 -9.435 1.00 73.88 100 LYS A O 1
ATOM 793 N N . ALA A 1 101 ? -2.956 23.413 -9.445 1.00 73.94 101 ALA A N 1
ATOM 794 C CA . ALA A 1 101 ? -2.398 22.572 -8.395 1.00 73.94 101 ALA A CA 1
ATOM 795 C C . ALA A 1 101 ? -3.117 22.872 -7.070 1.00 73.94 101 ALA A C 1
ATOM 797 O O . ALA A 1 101 ? -3.070 23.997 -6.571 1.00 73.94 101 ALA A O 1
ATOM 798 N N . ILE A 1 102 ? -3.809 21.872 -6.528 1.00 83.25 102 ILE A N 1
ATOM 799 C CA . ILE A 1 102 ? -4.450 21.929 -5.214 1.00 83.25 102 ILE A CA 1
ATOM 800 C C . ILE A 1 102 ? -3.608 21.055 -4.291 1.00 83.25 102 ILE A C 1
ATOM 802 O O . ILE A 1 102 ? -3.486 19.852 -4.516 1.00 83.25 102 ILE A O 1
ATOM 806 N N . VAL A 1 103 ? -3.014 21.659 -3.262 1.00 83.06 103 VAL A N 1
ATOM 807 C CA . VAL A 1 103 ? -2.173 20.939 -2.299 1.00 83.06 103 VAL A CA 1
ATOM 808 C C . VAL A 1 103 ? -2.986 19.825 -1.637 1.00 83.06 103 VAL A C 1
ATOM 810 O O . VAL A 1 103 ? -4.046 20.079 -1.068 1.00 83.06 103 VAL A O 1
ATOM 813 N N . GLY A 1 104 ? -2.487 18.590 -1.709 1.00 84.19 104 GLY A N 1
ATOM 814 C CA . GLY A 1 104 ? -3.117 17.426 -1.083 1.00 84.19 104 GLY A CA 1
ATOM 815 C C . GLY A 1 104 ? -4.298 16.835 -1.856 1.00 84.19 104 GLY A C 1
ATOM 816 O O . GLY A 1 104 ? -4.957 15.932 -1.333 1.00 84.19 104 GLY A O 1
ATOM 817 N N . TYR A 1 105 ? -4.562 17.291 -3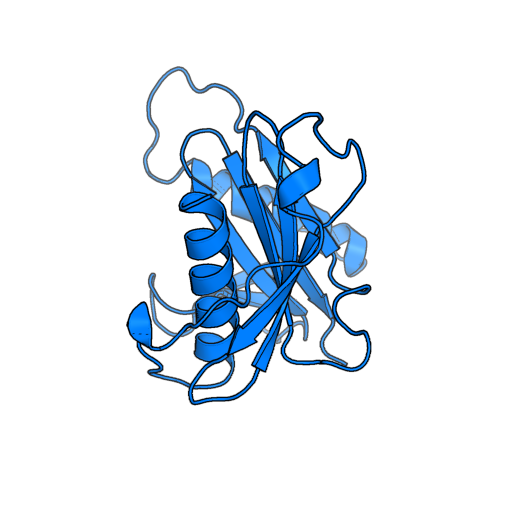.085 1.00 89.44 105 TYR A N 1
ATOM 818 C CA . TYR A 1 105 ? -5.617 16.742 -3.941 1.00 89.44 105 TYR A CA 1
ATOM 819 C C . TYR A 1 105 ? -5.458 15.239 -4.176 1.00 89.44 105 TYR A C 1
ATOM 821 O O . TYR A 1 105 ? -6.432 14.499 -4.084 1.00 89.44 105 TYR A O 1
ATOM 829 N N . GLU A 1 106 ? -4.231 14.772 -4.397 1.00 91.62 106 GLU A N 1
ATOM 830 C CA . GLU A 1 106 ? -3.910 13.366 -4.641 1.00 91.62 106 GLU A CA 1
ATOM 831 C C . GLU A 1 106 ? -4.281 12.508 -3.430 1.00 91.62 106 GLU A C 1
ATOM 833 O O . GLU A 1 106 ? -4.914 11.460 -3.555 1.00 91.62 106 GLU A O 1
ATOM 838 N N . SER A 1 107 ? -3.941 12.997 -2.235 1.00 89.81 107 SER A N 1
ATOM 839 C CA . SER A 1 107 ? -4.280 12.347 -0.971 1.00 89.81 107 SER A CA 1
ATOM 840 C C . SER A 1 107 ? -5.788 12.343 -0.709 1.00 89.81 107 SER A C 1
ATOM 842 O O . SER A 1 107 ? -6.316 11.328 -0.253 1.00 89.81 107 SER A O 1
ATOM 844 N N . ALA A 1 108 ? -6.489 13.446 -0.986 1.00 90.56 108 ALA A N 1
ATOM 845 C CA . ALA A 1 108 ? -7.938 13.541 -0.813 1.00 90.56 108 ALA A CA 1
ATOM 846 C C . ALA A 1 108 ? -8.687 12.620 -1.791 1.00 90.56 108 ALA A C 1
ATOM 848 O O . ALA A 1 108 ? -9.547 11.845 -1.371 1.00 90.56 108 ALA A O 1
ATOM 849 N N . PHE A 1 109 ? -8.304 12.643 -3.070 1.00 93.12 109 PHE A N 1
ATOM 850 C CA . PHE A 1 109 ? -8.857 11.779 -4.111 1.00 93.12 109 PHE A CA 1
ATOM 851 C C . PHE A 1 109 ? -8.653 10.297 -3.783 1.00 93.12 109 PHE A C 1
ATOM 853 O O . PHE A 1 109 ? -9.598 9.507 -3.843 1.00 93.12 109 PHE A O 1
ATOM 860 N N . LEU A 1 110 ? -7.435 9.919 -3.381 1.00 94.06 110 LEU A N 1
ATOM 861 C CA . LEU A 1 110 ? -7.111 8.545 -3.007 1.00 94.06 110 LEU A CA 1
ATOM 862 C C . LEU A 1 110 ? -7.938 8.077 -1.805 1.00 94.06 110 LEU A C 1
ATOM 864 O O . LEU A 1 110 ? -8.489 6.978 -1.838 1.00 94.06 110 LEU A O 1
ATOM 868 N N . ARG A 1 111 ? -8.064 8.913 -0.765 1.00 93.69 111 ARG A N 1
ATOM 869 C CA . ARG A 1 111 ? -8.868 8.604 0.429 1.00 93.69 111 ARG A CA 1
ATOM 870 C C . ARG A 1 111 ? -10.343 8.419 0.096 1.00 93.69 111 ARG A C 1
ATOM 872 O O . ARG A 1 111 ? -10.940 7.466 0.580 1.00 93.69 111 ARG A O 1
ATOM 879 N N . GLU A 1 112 ? -10.913 9.274 -0.746 1.00 94.00 112 GLU A N 1
ATOM 880 C CA . GLU A 1 112 ? -12.308 9.127 -1.169 1.00 94.00 112 GLU A CA 1
ATOM 881 C C . GLU A 1 112 ? -12.513 7.858 -2.008 1.00 94.00 112 GLU A C 1
ATOM 883 O O . GLU A 1 112 ? -13.471 7.113 -1.800 1.00 94.00 112 GLU A O 1
ATOM 888 N N . THR A 1 113 ? -11.579 7.561 -2.913 1.00 94.62 113 THR A N 1
ATOM 889 C CA . THR A 1 113 ? -11.662 6.389 -3.791 1.00 94.62 113 THR A CA 1
ATOM 890 C C . THR A 1 113 ? -11.600 5.083 -3.004 1.00 94.62 113 THR A C 1
ATOM 892 O O . THR 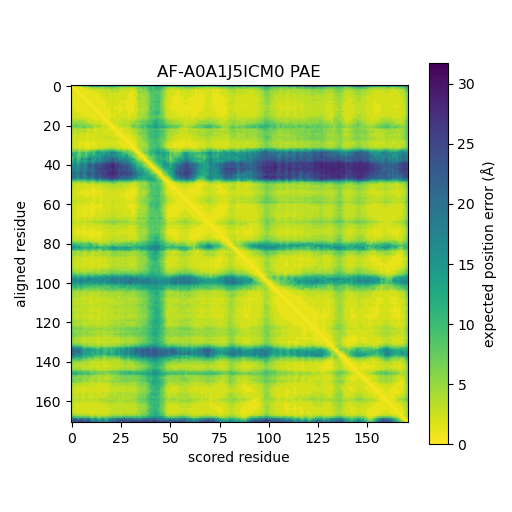A 1 113 ? -12.452 4.212 -3.190 1.00 94.62 113 THR A O 1
ATOM 895 N N . ILE A 1 114 ? -10.637 4.941 -2.086 1.00 95.94 114 ILE A N 1
ATOM 896 C CA . ILE A 1 114 ? -10.559 3.738 -1.251 1.00 95.94 114 ILE A CA 1
ATOM 897 C C . ILE A 1 114 ? -11.753 3.647 -0.290 1.00 95.94 114 ILE A C 1
ATOM 899 O O . ILE A 1 114 ? -12.258 2.549 -0.086 1.00 95.94 114 ILE A O 1
ATOM 903 N N . ARG A 1 115 ? -12.269 4.765 0.250 1.00 96.25 115 ARG A N 1
ATOM 904 C CA . ARG A 1 115 ? -13.449 4.772 1.138 1.00 96.25 115 ARG A CA 1
ATOM 905 C C . ARG A 1 115 ? -14.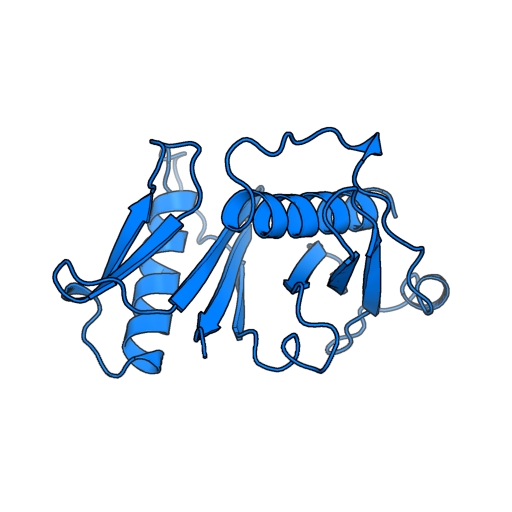678 4.185 0.441 1.00 96.25 115 ARG A C 1
ATOM 907 O O . ARG A 1 115 ? -15.373 3.367 1.033 1.00 96.25 115 ARG A O 1
ATOM 914 N N . ARG A 1 116 ? -14.895 4.524 -0.835 1.00 95.69 116 ARG A N 1
ATOM 915 C CA . ARG A 1 116 ? -15.961 3.930 -1.664 1.00 95.69 116 ARG A CA 1
ATOM 916 C C . ARG A 1 116 ? -15.736 2.448 -1.948 1.00 95.69 116 ARG A C 1
ATOM 918 O O . ARG A 1 116 ? -16.684 1.674 -1.929 1.00 95.69 116 ARG A O 1
ATOM 925 N N . HIS A 1 117 ? -14.499 2.026 -2.208 1.00 95.88 117 HIS A N 1
ATOM 926 C CA . HIS A 1 117 ? -14.238 0.601 -2.428 1.00 95.88 117 HIS A CA 1
ATOM 927 C C . HIS A 1 117 ? -14.444 -0.204 -1.135 1.00 95.88 117 HIS A C 1
ATOM 929 O O . HIS A 1 117 ? -15.113 -1.235 -1.140 1.00 95.88 117 HIS A O 1
ATOM 935 N N . LEU A 1 118 ? -13.953 0.311 -0.007 1.00 96.56 118 LEU A N 1
ATOM 936 C CA . LEU A 1 118 ? -14.157 -0.285 1.310 1.00 96.56 118 LEU A CA 1
ATOM 937 C C . LEU A 1 118 ? -15.636 -0.321 1.707 1.00 96.56 118 LEU A C 1
ATOM 939 O O . LEU A 1 118 ? -16.049 -1.281 2.343 1.00 96.56 118 LEU A O 1
ATOM 943 N N . SER A 1 119 ? -16.448 0.670 1.324 1.00 96.06 119 SER A N 1
ATOM 944 C CA . SER A 1 119 ? -17.883 0.682 1.643 1.00 96.06 119 SER A CA 1
ATOM 945 C C . SER A 1 119 ? -18.616 -0.487 0.989 1.00 96.06 119 SER A C 1
ATOM 947 O O . SER A 1 119 ? -19.401 -1.172 1.641 1.00 96.06 119 SER A O 1
ATOM 949 N N . VAL A 1 120 ? -18.290 -0.774 -0.273 1.00 95.50 120 VAL A N 1
ATOM 950 C CA . VAL A 1 120 ? -18.804 -1.950 -0.984 1.00 95.50 120 VAL A CA 1
ATOM 951 C C . VAL A 1 120 ? -18.273 -3.234 -0.350 1.00 95.50 120 VAL A C 1
ATOM 953 O O . VAL A 1 120 ? -19.056 -4.129 -0.046 1.00 95.50 120 VAL A O 1
ATOM 956 N N . PHE A 1 121 ? -16.964 -3.310 -0.092 1.00 94.69 121 PHE A N 1
ATOM 957 C CA . PHE A 1 121 ? -16.326 -4.503 0.472 1.00 94.69 121 PHE A CA 1
ATOM 958 C C . PHE A 1 121 ? -16.854 -4.867 1.872 1.00 94.69 121 PHE A C 1
ATOM 960 O O . PHE A 1 121 ? -17.088 -6.034 2.164 1.00 94.69 121 PHE A O 1
ATOM 967 N N . LEU A 1 122 ? -17.071 -3.870 2.733 1.00 93.06 122 LEU A N 1
ATOM 968 C CA . LEU A 1 122 ? -17.528 -4.046 4.116 1.00 93.06 122 LEU A CA 1
ATOM 969 C C . LEU A 1 122 ? -19.056 -4.062 4.255 1.00 93.06 122 LEU A C 1
ATOM 971 O O . LEU A 1 122 ? -19.560 -4.253 5.364 1.00 93.06 122 LEU A O 1
ATOM 975 N N . ASN A 1 123 ? -19.794 -3.835 3.163 1.00 94.44 123 ASN A N 1
ATOM 976 C CA . ASN A 1 123 ? -21.240 -3.619 3.171 1.00 94.44 123 ASN A CA 1
ATOM 977 C C . ASN A 1 123 ? -21.656 -2.532 4.190 1.00 94.44 123 ASN A C 1
ATOM 979 O O . ASN A 1 123 ? -22.441 -2.763 5.118 1.00 94.44 123 ASN A O 1
ATOM 983 N N . ARG A 1 124 ? -21.043 -1.352 4.064 1.00 95.31 124 ARG A N 1
ATOM 984 C CA . ARG A 1 124 ? -21.236 -0.160 4.913 1.00 95.31 124 ARG A CA 1
ATOM 985 C C . ARG A 1 124 ? -21.404 1.079 4.047 1.00 95.31 124 ARG A C 1
ATOM 987 O O . ARG A 1 124 ? -21.140 1.025 2.846 1.00 95.31 124 ARG A O 1
ATOM 994 N N . THR A 1 125 ? -21.812 2.203 4.633 1.00 94.62 125 THR A N 1
ATOM 995 C CA . THR A 1 125 ? -21.770 3.472 3.890 1.00 94.62 125 THR A CA 1
ATOM 996 C C . THR A 1 125 ? -20.374 4.091 3.976 1.00 94.62 125 THR A C 1
ATOM 998 O O . THR A 1 125 ? -19.659 3.870 4.959 1.00 94.62 125 THR A O 1
ATOM 1001 N N . PRO A 1 126 ? -19.942 4.868 2.968 1.00 93.31 126 PRO A N 1
ATOM 1002 C CA . PRO A 1 126 ? -18.663 5.563 3.034 1.00 93.31 126 PRO A CA 1
ATOM 1003 C C . PRO A 1 126 ? -18.518 6.426 4.299 1.00 93.31 126 PRO A C 1
ATOM 1005 O O . PRO A 1 126 ? -17.412 6.593 4.801 1.00 93.31 126 PRO A O 1
ATOM 1008 N N . GLU A 1 127 ? -19.603 7.013 4.811 1.00 92.94 127 GLU A N 1
ATOM 1009 C CA . GLU A 1 127 ? -19.621 7.923 5.974 1.00 92.94 127 GLU A CA 1
ATOM 1010 C C . GLU A 1 127 ? -19.275 7.203 7.277 1.00 92.94 127 GLU A C 1
ATOM 1012 O O . GLU A 1 127 ? -18.804 7.827 8.221 1.00 92.94 127 GLU A O 1
ATOM 1017 N N . GLU A 1 128 ? -19.482 5.888 7.324 1.00 94.62 128 GLU A N 1
ATOM 1018 C CA . GLU A 1 128 ? -19.136 5.060 8.477 1.00 94.62 128 GLU A CA 1
ATOM 1019 C C . GLU A 1 128 ? -17.649 4.684 8.505 1.00 94.62 128 GLU A C 1
ATOM 1021 O O . GLU A 1 128 ? -17.183 4.168 9.522 1.00 94.62 128 GLU A O 1
ATOM 1026 N N . ILE A 1 129 ? -16.919 4.917 7.406 1.00 95.62 129 ILE A N 1
ATOM 1027 C CA . ILE A 1 129 ? -15.530 4.498 7.209 1.00 95.62 129 ILE A CA 1
ATOM 1028 C C . ILE A 1 129 ? -14.596 5.686 7.390 1.00 95.62 129 ILE A C 1
ATOM 1030 O O . ILE A 1 129 ? -14.625 6.660 6.636 1.00 95.62 129 ILE A O 1
ATOM 1034 N N . GLU A 1 130 ? -13.662 5.535 8.319 1.00 94.25 130 GLU A N 1
ATOM 1035 C CA . GLU A 1 130 ? -12.630 6.525 8.577 1.00 94.25 130 GLU A CA 1
ATOM 1036 C C . GLU A 1 130 ? -11.230 5.956 8.380 1.00 94.25 130 GLU A C 1
ATOM 1038 O O . GLU A 1 130 ? -10.943 4.814 8.737 1.00 94.25 130 GLU A O 1
ATOM 1043 N N . ILE A 1 131 ? -10.329 6.783 7.841 1.00 92.81 131 ILE A N 1
ATOM 1044 C CA . ILE A 1 131 ? -8.922 6.429 7.632 1.00 92.81 131 ILE A CA 1
ATOM 1045 C C . ILE A 1 131 ? -8.037 7.354 8.458 1.00 92.81 131 ILE A C 1
ATOM 1047 O O . ILE A 1 131 ? -7.774 8.501 8.076 1.00 92.81 131 ILE A O 1
ATOM 1051 N N . ARG A 1 132 ? -7.535 6.829 9.574 1.00 89.38 132 ARG A N 1
ATOM 1052 C CA . ARG A 1 132 ? -6.732 7.560 10.565 1.00 89.38 132 ARG A CA 1
ATOM 1053 C C . ARG A 1 132 ? -5.282 7.066 10.534 1.00 89.38 132 ARG A C 1
ATOM 1055 O O . ARG A 1 132 ? -5.021 5.965 10.067 1.00 89.38 132 ARG A O 1
ATOM 1062 N N . ARG A 1 133 ? -4.321 7.871 10.990 1.00 85.38 133 ARG A N 1
ATOM 1063 C CA . ARG A 1 133 ? -2.908 7.464 11.133 1.00 85.38 133 ARG A CA 1
ATOM 1064 C C . ARG A 1 133 ? -2.526 7.487 12.609 1.00 85.38 133 ARG A C 1
ATOM 1066 O O . ARG A 1 133 ? -2.921 8.414 13.309 1.00 85.38 133 ARG A O 1
ATOM 1073 N N . SER A 1 134 ? -1.770 6.488 13.065 1.00 69.88 134 SER A N 1
ATOM 1074 C CA . SER A 1 134 ? -1.391 6.342 14.482 1.00 69.88 134 SER A CA 1
ATOM 1075 C C . SER A 1 134 ? -0.258 7.278 14.929 1.00 69.88 134 SER A C 1
ATOM 1077 O O . SER A 1 134 ? -0.191 7.629 16.100 1.00 69.88 134 SER A O 1
ATOM 1079 N N . GLU A 1 135 ? 0.615 7.711 14.012 1.00 66.69 135 GLU A N 1
ATOM 1080 C CA . GLU A 1 135 ? 1.816 8.519 14.301 1.00 66.69 135 GLU A CA 1
ATOM 1081 C C . GLU A 1 135 ? 1.856 9.792 13.422 1.00 66.69 135 GLU A C 1
ATOM 1083 O O . GLU A 1 135 ? 2.769 10.007 12.618 1.00 66.69 135 GLU A O 1
ATOM 1088 N N . GLY A 1 136 ? 0.812 10.625 13.498 1.00 64.19 136 GLY A N 1
ATOM 1089 C CA . GLY A 1 136 ? 0.704 11.853 12.696 1.00 64.19 136 GLY A CA 1
ATOM 1090 C C . GLY A 1 136 ? 0.690 11.596 11.179 1.00 64.19 136 GLY A C 1
ATOM 1091 O O . GLY A 1 136 ? 0.288 10.530 10.713 1.00 64.19 136 GLY A O 1
ATOM 1092 N N . ALA A 1 137 ? 1.131 12.570 10.373 1.00 62.94 137 ALA A N 1
ATOM 1093 C CA . ALA A 1 137 ? 1.119 12.456 8.907 1.00 62.94 137 ALA A CA 1
ATOM 1094 C C . ALA A 1 137 ? 2.022 11.329 8.353 1.00 62.94 137 ALA A C 1
ATOM 1096 O O . ALA A 1 137 ? 1.830 10.906 7.214 1.00 62.94 137 ALA A O 1
ATOM 1097 N N . SER A 1 138 ? 2.979 10.833 9.148 1.00 67.38 138 SER A N 1
ATOM 1098 C CA . SER A 1 138 ? 4.005 9.872 8.716 1.00 67.38 138 SER A CA 1
ATOM 1099 C C . SER A 1 138 ? 3.652 8.409 9.024 1.00 67.38 138 SER A C 1
ATOM 1101 O O . SER A 1 138 ? 4.063 7.508 8.293 1.00 67.38 138 SER A O 1
ATOM 1103 N N . GLY A 1 139 ? 2.837 8.153 10.055 1.00 74.75 139 GLY A N 1
ATOM 1104 C CA . GLY A 1 139 ? 2.460 6.794 10.463 1.00 74.75 139 GLY A CA 1
ATOM 1105 C C . GLY A 1 139 ? 1.592 6.043 9.444 1.00 74.75 139 GLY A C 1
ATOM 1106 O O . GLY A 1 139 ? 0.944 6.677 8.604 1.00 74.75 139 GLY A O 1
ATOM 1107 N N . PRO A 1 140 ? 1.537 4.700 9.502 1.00 84.12 140 PRO A N 1
ATOM 1108 C CA . PRO A 1 140 ? 0.678 3.917 8.622 1.00 84.12 140 PRO A CA 1
ATOM 1109 C C . PRO A 1 140 ? -0.810 4.264 8.829 1.00 84.12 140 PRO A C 1
ATOM 1111 O O . PRO A 1 140 ? -1.220 4.599 9.945 1.00 84.12 140 PRO A O 1
ATOM 1114 N N . PRO A 1 141 ? -1.623 4.232 7.759 1.00 90.88 141 PRO A N 1
ATOM 1115 C CA . PRO A 1 141 ? -3.060 4.440 7.863 1.00 90.88 141 PRO A CA 1
ATOM 1116 C C . PRO A 1 141 ? -3.783 3.173 8.348 1.00 90.88 141 PRO A C 1
ATOM 1118 O O . PRO A 1 141 ? -3.411 2.063 7.980 1.00 90.88 141 PRO A O 1
ATOM 1121 N N . PHE A 1 142 ? -4.854 3.364 9.116 1.00 90.94 142 PHE A N 1
ATOM 1122 C CA . PHE A 1 142 ? -5.737 2.328 9.653 1.00 90.94 142 PHE A CA 1
ATOM 1123 C C . PHE A 1 142 ? -7.196 2.665 9.348 1.00 90.94 142 PHE A C 1
ATOM 1125 O O . PHE A 1 142 ? -7.572 3.842 9.330 1.00 90.94 142 PHE A O 1
ATOM 1132 N N . VAL A 1 143 ? -8.009 1.629 9.135 1.00 94.06 143 VAL A N 1
ATOM 1133 C CA . VAL A 1 143 ? -9.445 1.758 8.859 1.00 94.06 143 VAL A CA 1
ATOM 1134 C C . VAL A 1 143 ? -10.250 1.590 10.142 1.00 94.06 143 VAL A C 1
ATOM 1136 O O . VAL A 1 143 ? -10.043 0.637 10.896 1.00 94.06 143 VAL A O 1
ATOM 1139 N N . TYR A 1 144 ? -11.203 2.491 10.351 1.00 94.19 144 TYR A N 1
ATOM 1140 C CA . TYR A 1 144 ? -12.155 2.457 11.452 1.00 94.19 144 TYR A CA 1
ATOM 1141 C C . TYR A 1 144 ? -13.590 2.452 10.919 1.00 94.19 144 TYR A C 1
ATOM 1143 O O . TYR A 1 144 ? -13.888 3.118 9.930 1.00 94.19 144 TYR A O 1
ATOM 1151 N N . LEU A 1 145 ? -14.467 1.720 11.604 1.00 93.62 145 LEU A N 1
ATOM 1152 C CA . LEU A 1 145 ? -15.918 1.760 11.456 1.00 93.62 145 LEU A CA 1
ATOM 1153 C C . LEU A 1 145 ? -16.520 2.346 12.733 1.00 93.62 145 LEU A C 1
ATOM 1155 O O . LEU A 1 145 ? -16.500 1.671 13.763 1.00 93.62 145 LEU A O 1
ATOM 1159 N N . LYS A 1 146 ? -17.042 3.580 12.681 1.00 88.25 146 LYS A N 1
ATOM 1160 C CA . LYS A 1 146 ? -17.607 4.287 13.856 1.00 88.25 146 LYS A CA 1
ATOM 1161 C C . LYS A 1 146 ? -16.722 4.137 15.108 1.00 88.25 146 LYS A C 1
ATOM 1163 O O . LYS A 1 146 ? -17.118 3.504 16.086 1.00 88.25 146 LYS A O 1
ATOM 1168 N N . ASP A 1 147 ? -15.484 4.627 15.024 1.00 86.75 147 ASP A N 1
ATOM 1169 C CA . ASP A 1 147 ? -14.447 4.562 16.074 1.00 86.75 147 ASP A CA 1
ATOM 1170 C C . ASP A 1 147 ? -13.875 3.182 16.432 1.00 86.75 147 ASP A C 1
ATOM 1172 O O . ASP A 1 147 ? -12.914 3.100 17.201 1.00 86.75 147 ASP A O 1
ATOM 1176 N N . LYS A 1 148 ? -14.371 2.089 15.847 1.00 91.25 148 LYS A N 1
ATOM 1177 C CA . LYS A 1 148 ? -13.819 0.747 16.080 1.00 91.25 148 LYS A CA 1
ATOM 1178 C C . LYS A 1 148 ? -12.866 0.346 14.955 1.00 91.25 148 LYS A C 1
ATOM 1180 O O . LYS A 1 148 ? -13.223 0.540 13.795 1.00 91.25 148 LYS A O 1
ATOM 1185 N N . PRO A 1 149 ? -11.686 -0.232 15.244 1.00 91.94 149 PRO A N 1
ATOM 1186 C CA . PRO A 1 149 ? -10.824 -0.786 14.205 1.00 91.94 149 PRO A CA 1
ATOM 1187 C C . PRO A 1 149 ? -11.594 -1.776 13.324 1.00 91.94 149 PRO A C 1
ATOM 1189 O O . PRO A 1 149 ? -12.259 -2.674 13.835 1.00 91.94 149 PRO A O 1
ATOM 1192 N N . ALA A 1 150 ? -11.508 -1.610 12.005 1.00 92.44 150 ALA A N 1
ATOM 1193 C CA . ALA A 1 150 ? -12.275 -2.411 11.050 1.00 92.44 150 ALA A CA 1
ATOM 1194 C C . ALA A 1 150 ? -11.645 -3.782 10.747 1.00 92.44 150 ALA A C 1
ATOM 1196 O O . ALA A 1 150 ? -12.204 -4.545 9.968 1.00 92.44 150 ALA A O 1
ATOM 1197 N N . GLY A 1 151 ? -10.461 -4.073 11.298 1.00 90.31 151 GLY A N 1
ATO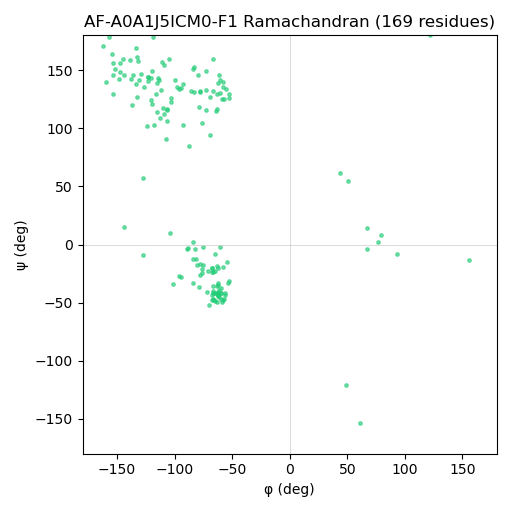M 1198 C CA . GLY A 1 151 ? -9.707 -5.289 10.979 1.00 90.31 151 GLY A CA 1
ATOM 1199 C C . GLY A 1 151 ? -9.177 -5.334 9.541 1.00 90.31 151 GLY A C 1
ATOM 1200 O O . GLY A 1 151 ? -8.768 -6.391 9.085 1.00 90.31 151 GLY A O 1
ATOM 1201 N N . ILE A 1 152 ? -9.173 -4.210 8.815 1.00 91.88 152 ILE A N 1
ATOM 1202 C CA . ILE A 1 152 ? -8.653 -4.123 7.445 1.00 91.88 152 ILE A CA 1
ATOM 1203 C C . ILE A 1 152 ? -7.277 -3.465 7.459 1.00 91.88 152 ILE A C 1
ATOM 1205 O O . ILE A 1 152 ? -7.130 -2.340 7.948 1.00 91.88 152 ILE A O 1
ATOM 1209 N N . ASP A 1 153 ? -6.291 -4.136 6.864 1.00 92.19 153 ASP A N 1
ATOM 1210 C CA . ASP A 1 153 ? -4.997 -3.524 6.591 1.00 92.19 153 ASP A CA 1
ATOM 1211 C C . ASP A 1 153 ? -5.034 -2.780 5.253 1.00 92.19 153 ASP A C 1
ATOM 1213 O O . ASP A 1 153 ? -5.493 -3.329 4.253 1.00 92.19 153 ASP A O 1
ATOM 1217 N N . ILE A 1 154 ? -4.545 -1.535 5.220 1.00 94.88 154 ILE A N 1
ATOM 1218 C CA . ILE A 1 154 ? -4.553 -0.690 4.015 1.00 94.88 154 ILE A CA 1
ATOM 1219 C C . ILE A 1 154 ? -3.196 -0.051 3.742 1.00 94.88 154 ILE A C 1
ATOM 1221 O O . ILE A 1 154 ? -2.497 0.407 4.642 1.00 94.88 154 ILE A O 1
ATOM 1225 N N . SER A 1 155 ? -2.805 0.041 2.479 1.00 94.69 155 SER A N 1
ATOM 1226 C CA . SER A 1 155 ?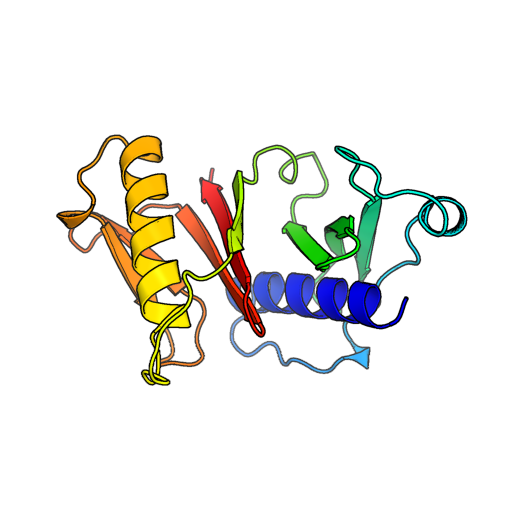 -1.616 0.766 2.034 1.00 94.69 155 SER A CA 1
ATOM 1227 C C . SER A 1 155 ? -2.002 1.753 0.947 1.00 94.69 155 SER A C 1
ATOM 1229 O O . SER A 1 155 ? -2.766 1.414 0.049 1.00 94.69 155 SER A O 1
ATOM 1231 N N . LEU A 1 156 ? -1.475 2.973 1.037 1.00 94.62 156 LEU A N 1
ATOM 1232 C CA . LEU A 1 156 ? -1.773 4.082 0.134 1.00 94.62 156 LEU A CA 1
ATOM 1233 C C . LEU A 1 156 ? -0.470 4.601 -0.495 1.00 94.62 156 LEU A C 1
ATOM 1235 O O . LEU A 1 156 ? 0.581 4.648 0.161 1.00 94.62 156 LEU A O 1
ATOM 1239 N N . SER A 1 157 ? -0.527 5.009 -1.759 1.00 93.94 157 SER A N 1
ATOM 1240 C CA . SER A 1 157 ? 0.569 5.675 -2.475 1.00 93.94 157 SER A CA 1
ATOM 1241 C C . SER A 1 157 ? 0.034 6.585 -3.570 1.00 93.94 157 SER A C 1
ATOM 1243 O O . SER A 1 157 ? -1.001 6.302 -4.164 1.00 93.94 157 SER A O 1
ATOM 1245 N N . HIS A 1 158 ? 0.773 7.640 -3.879 1.00 93.25 158 HIS A N 1
ATOM 1246 C CA . HIS A 1 158 ? 0.573 8.435 -5.081 1.00 93.25 158 HIS A CA 1
ATOM 1247 C C . HIS A 1 158 ? 1.936 8.890 -5.600 1.00 93.25 158 HIS A C 1
ATOM 1249 O O . HIS A 1 158 ? 2.843 9.125 -4.802 1.00 93.25 158 HIS A O 1
ATOM 1255 N N . ASP A 1 159 ? 2.071 8.992 -6.917 1.00 91.62 159 ASP A N 1
ATOM 1256 C CA . ASP A 1 159 ? 3.250 9.539 -7.585 1.00 91.62 159 ASP A CA 1
ATOM 1257 C C . ASP A 1 159 ? 2.843 10.113 -8.946 1.00 91.62 159 ASP A C 1
ATOM 1259 O O . ASP A 1 159 ? 2.132 9.471 -9.726 1.00 91.62 159 ASP A O 1
ATOM 1263 N N . GLY A 1 160 ? 3.248 11.355 -9.212 1.00 90.25 160 GLY A N 1
ATOM 1264 C CA . GLY A 1 160 ? 2.819 12.106 -10.391 1.00 90.25 160 GLY A CA 1
ATOM 1265 C C . GLY A 1 160 ? 1.298 12.072 -10.606 1.00 90.25 160 GLY A C 1
ATOM 1266 O O . GLY A 1 160 ? 0.522 12.498 -9.755 1.00 90.25 160 GLY A O 1
ATOM 1267 N N . LYS A 1 161 ? 0.872 11.557 -11.767 1.00 91.75 161 LYS A N 1
ATOM 1268 C CA . LYS A 1 161 ? -0.542 11.463 -12.180 1.00 91.75 161 LYS A CA 1
ATOM 1269 C C . LYS A 1 161 ? -1.272 10.223 -11.641 1.00 91.75 161 LYS A C 1
ATOM 1271 O O . LYS A 1 161 ? -2.433 10.026 -11.984 1.00 91.75 161 LYS A O 1
ATOM 1276 N N . PHE A 1 162 ? -0.619 9.379 -10.843 1.00 94.31 162 PHE A N 1
ATOM 1277 C CA . PHE A 1 162 ? -1.174 8.105 -10.389 1.00 94.31 162 PHE A CA 1
ATOM 1278 C C . PHE A 1 162 ? -1.434 8.088 -8.888 1.00 94.31 162 PHE A C 1
ATOM 1280 O O . PHE A 1 162 ? -0.634 8.560 -8.081 1.00 94.31 162 PHE A O 1
ATOM 1287 N N . THR A 1 163 ? -2.538 7.453 -8.513 1.00 96.19 163 THR A N 1
ATOM 1288 C CA . THR A 1 163 ? -2.826 7.040 -7.139 1.00 96.19 163 THR A CA 1
ATOM 1289 C C . THR A 1 163 ? -2.983 5.532 -7.094 1.00 96.19 163 THR A C 1
ATOM 1291 O O . THR A 1 163 ? -3.403 4.915 -8.070 1.00 96.19 163 THR A O 1
ATOM 1294 N N . ALA A 1 164 ? -2.627 4.920 -5.974 1.00 96.56 164 ALA A N 1
ATOM 1295 C CA . ALA A 1 164 ? -2.793 3.493 -5.792 1.00 96.56 164 ALA A CA 1
ATOM 1296 C C . ALA A 1 164 ? -3.090 3.151 -4.338 1.00 96.56 164 ALA A C 1
ATOM 1298 O O . ALA A 1 164 ? -2.600 3.802 -3.407 1.00 96.56 164 ALA A O 1
ATOM 1299 N N . TYR A 1 165 ? -3.860 2.087 -4.156 1.00 96.75 165 TYR A N 1
ATOM 1300 C CA . TYR A 1 165 ? -4.071 1.476 -2.857 1.00 96.75 165 TYR A CA 1
ATOM 1301 C C . TYR A 1 165 ? -4.055 -0.043 -2.944 1.00 96.75 165 TYR A C 1
ATOM 1303 O O . TYR A 1 165 ? -4.317 -0.631 -3.992 1.00 96.75 165 TYR A O 1
ATOM 1311 N N . ALA A 1 166 ? -3.793 -0.660 -1.799 1.00 96.06 166 ALA A N 1
ATOM 1312 C CA . ALA A 1 166 ? -3.996 -2.077 -1.565 1.00 96.06 166 ALA A CA 1
ATOM 1313 C C . ALA A 1 166 ? -4.647 -2.273 -0.195 1.00 96.06 166 ALA A C 1
ATOM 1315 O O . ALA A 1 166 ? -4.363 -1.508 0.731 1.00 96.06 166 ALA A O 1
ATOM 1316 N N . PHE A 1 167 ? -5.502 -3.280 -0.064 1.00 94.94 167 PHE A N 1
ATOM 1317 C CA . PHE A 1 167 ? -6.081 -3.679 1.205 1.00 94.94 167 PHE A CA 1
ATOM 1318 C C . PHE A 1 167 ? -6.329 -5.179 1.284 1.00 94.94 167 PHE A C 1
ATOM 1320 O O . PHE A 1 167 ? -6.472 -5.867 0.274 1.00 94.94 167 PHE A O 1
ATOM 1327 N N . ILE A 1 168 ? -6.385 -5.675 2.510 1.00 91.88 168 ILE A N 1
ATOM 1328 C CA . ILE A 1 168 ? -6.691 -7.066 2.818 1.00 91.88 168 ILE A CA 1
ATOM 1329 C C . ILE A 1 168 ? -7.428 -7.111 4.155 1.00 91.88 168 ILE A C 1
ATOM 1331 O O . ILE A 1 168 ? -7.128 -6.331 5.064 1.00 91.88 168 ILE A O 1
ATOM 1335 N N . SER A 1 169 ? -8.409 -8.003 4.274 1.00 85.50 169 SER A N 1
ATOM 1336 C CA . SER A 1 169 ? -8.992 -8.284 5.583 1.00 85.50 169 SER A CA 1
ATOM 1337 C C . SER A 1 169 ? -7.959 -9.012 6.427 1.00 85.50 169 SER A C 1
ATOM 1339 O O . SER A 1 169 ? -7.423 -10.032 5.996 1.00 85.50 169 SER A O 1
ATOM 1341 N N . GLY A 1 170 ? -7.688 -8.500 7.625 1.00 68.88 170 GLY A N 1
ATOM 1342 C CA . GLY A 1 170 ? -7.095 -9.317 8.672 1.00 68.88 170 GLY A CA 1
ATOM 1343 C C . GLY A 1 170 ? -7.988 -10.538 8.884 1.00 68.88 170 GLY A C 1
ATOM 1344 O O . GLY A 1 170 ? -9.218 -10.409 8.867 1.00 68.88 170 GLY A O 1
ATOM 1345 N N . GLY A 1 171 ? -7.364 -11.712 8.963 1.00 46.94 171 GLY A N 1
ATOM 1346 C CA . GLY A 1 171 ? -8.024 -12.918 9.463 1.00 46.94 171 GLY A CA 1
ATOM 1347 C C . GLY A 1 171 ? -8.306 -12.817 10.954 1.00 46.94 171 GLY A C 1
ATOM 1348 O O . GLY A 1 171 ? -7.637 -11.996 11.626 1.00 46.94 171 GLY A O 1
#

Radius of gyration: 16.36 Å; Cα contacts (8 Å, |Δi|>4): 272; chains: 1; bounding box: 42×44×41 Å

Sequence (171 aa):
MLWALWAGKETAYKIIRKSIAGAPFIPLLYKVSRPEGWKEAGRSPLENGHIPGITDTPWGKVKIRFFITCDYIHCIGTMDLSGGIDSVVWKVDLLPPVRKAIVGYESAFLRETIRRHLSVFLNRTPEEIEIRRSEGASGPPFVYLKDKPAGIDISLSHDGKFTAYAFISGG